Protein AF-A0A2N2R4A1-F1 (afdb_monomer_lite)

pLDDT: mean 85.19, std 9.12, range [40.94, 94.25]

Foldseek 3Di:
DALLVLQVVCVVPDCLVSVQSSLLVQQAAKWKFFFDPPDPPPDTHGDWDADPVRATEGEIERDPVQVCVVVVVDTDIDTDRPLRVLVVQLVPPSHQFYWYDYDPPGIDTDGNVCSVVSLVNHPPSD

Structure (mmCIF, N/CA/C/O backbone):
data_AF-A0A2N2R4A1-F1
#
_entry.id   AF-A0A2N2R4A1-F1
#
loop_
_atom_site.group_PDB
_atom_site.id
_atom_site.type_symbol
_atom_site.label_atom_id
_atom_site.label_alt_id
_atom_site.label_comp_id
_atom_site.label_asym_id
_atom_site.label_entity_id
_atom_site.label_seq_id
_atom_site.pdbx_PDB_ins_code
_atom_site.Cartn_x
_atom_site.Cartn_y
_atom_site.Cartn_z
_atom_site.occupancy
_atom_site.B_iso_or_equiv
_atom_site.auth_seq_id
_atom_site.auth_comp_id
_atom_site.auth_asym_id
_atom_site.auth_atom_id
_atom_site.pdbx_PDB_model_num
ATOM 1 N N . MET A 1 1 ? -10.334 -15.735 1.232 1.00 52.69 1 MET A N 1
ATOM 2 C CA . MET A 1 1 ? -11.041 -14.509 0.793 1.00 52.69 1 MET A CA 1
ATOM 3 C C . MET A 1 1 ? -10.101 -13.679 -0.068 1.00 52.69 1 MET A C 1
ATOM 5 O O . MET A 1 1 ? -8.951 -13.514 0.333 1.00 52.69 1 MET A O 1
ATOM 9 N N . GLN A 1 2 ? -10.525 -13.236 -1.254 1.00 74.06 2 GLN A N 1
ATOM 10 C CA . GLN A 1 2 ? -9.700 -12.372 -2.109 1.00 74.06 2 GLN A CA 1
ATOM 11 C C . GLN A 1 2 ? -9.817 -10.923 -1.615 1.00 74.06 2 GLN A C 1
ATOM 13 O O . GLN A 1 2 ? -10.922 -10.474 -1.321 1.00 74.06 2 GLN A O 1
ATOM 18 N N . ILE A 1 3 ? -8.697 -10.206 -1.492 1.00 82.00 3 ILE A N 1
ATOM 19 C CA . ILE A 1 3 ? -8.668 -8.818 -0.992 1.00 82.00 3 ILE A CA 1
ATOM 20 C C . ILE A 1 3 ? -9.566 -7.885 -1.820 1.00 82.00 3 ILE A C 1
ATOM 22 O O . ILE A 1 3 ? -10.243 -7.025 -1.267 1.00 82.00 3 ILE A O 1
ATOM 26 N N . GLU A 1 4 ? -9.672 -8.147 -3.122 1.00 81.06 4 GLU A N 1
ATOM 27 C CA . GLU A 1 4 ? -10.581 -7.465 -4.047 1.00 81.06 4 GLU A CA 1
ATOM 28 C C . GLU A 1 4 ? -12.041 -7.514 -3.588 1.00 81.06 4 GLU A C 1
ATOM 30 O O . GLU A 1 4 ? -12.743 -6.508 -3.642 1.00 81.06 4 GLU A O 1
ATOM 35 N N . GLN A 1 5 ? -12.507 -8.662 -3.084 1.00 82.50 5 GLN A N 1
ATOM 36 C CA . GLN A 1 5 ? -13.880 -8.793 -2.593 1.00 82.50 5 GLN A CA 1
ATOM 37 C C . GLN A 1 5 ? -14.107 -7.946 -1.341 1.00 82.50 5 GLN A C 1
ATOM 39 O O . GLN A 1 5 ? -15.151 -7.313 -1.231 1.00 82.50 5 GLN A O 1
ATOM 44 N N . VAL A 1 6 ? -13.127 -7.894 -0.434 1.00 84.62 6 VAL A N 1
ATOM 45 C CA . VAL A 1 6 ? -13.203 -7.075 0.787 1.00 84.62 6 VAL A CA 1
ATOM 46 C C . VAL A 1 6 ? -13.236 -5.588 0.426 1.00 84.62 6 VAL A C 1
ATOM 48 O O . VAL A 1 6 ? -14.067 -4.846 0.939 1.00 84.62 6 VAL A O 1
ATOM 51 N N . ILE A 1 7 ? -12.391 -5.152 -0.512 1.00 83.94 7 ILE A N 1
ATOM 52 C CA . ILE A 1 7 ? -12.377 -3.761 -0.986 1.00 83.94 7 ILE A CA 1
ATOM 53 C C . ILE A 1 7 ? -13.702 -3.406 -1.666 1.00 83.94 7 ILE A C 1
ATOM 55 O O . ILE A 1 7 ? -14.293 -2.381 -1.340 1.00 83.94 7 ILE A O 1
ATOM 59 N N . ARG A 1 8 ? -14.222 -4.267 -2.552 1.00 84.19 8 ARG A N 1
ATOM 60 C CA . ARG A 1 8 ? -15.505 -4.035 -3.239 1.00 84.19 8 ARG A CA 1
ATOM 61 C C . ARG A 1 8 ? -16.694 -3.999 -2.281 1.00 84.19 8 ARG A C 1
ATOM 63 O O . ARG A 1 8 ? -17.579 -3.166 -2.459 1.00 84.19 8 ARG A O 1
ATOM 70 N N . GLN A 1 9 ? -16.707 -4.855 -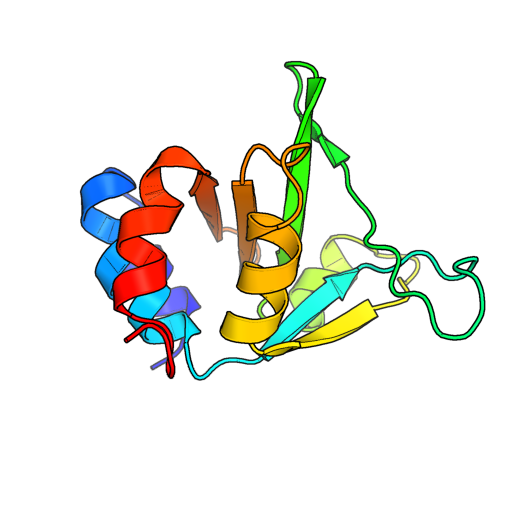1.257 1.00 85.56 9 GLN A N 1
ATOM 71 C CA . GLN A 1 9 ? -17.740 -4.847 -0.212 1.00 85.56 9 GLN A CA 1
ATOM 72 C C . GLN A 1 9 ? -17.809 -3.504 0.520 1.00 85.56 9 GLN A C 1
ATOM 74 O O . GLN A 1 9 ? -18.895 -3.074 0.896 1.00 85.56 9 GLN A O 1
ATOM 79 N N . HIS A 1 10 ? -16.669 -2.828 0.657 1.00 83.31 10 HIS A N 1
ATOM 80 C CA . HIS A 1 10 ? -16.544 -1.570 1.380 1.00 83.31 10 HIS A CA 1
ATOM 81 C C . HIS A 1 10 ? -16.330 -0.341 0.484 1.00 83.31 10 HIS A C 1
ATOM 83 O O . HIS A 1 10 ? -16.072 0.748 0.989 1.00 83.31 10 HIS A O 1
ATOM 89 N N . ALA A 1 11 ? -16.460 -0.468 -0.839 1.00 78.12 11 ALA A N 1
ATOM 90 C CA . ALA A 1 11 ? -16.116 0.603 -1.780 1.00 78.12 11 ALA A CA 1
ATOM 91 C C . ALA A 1 11 ? -16.970 1.877 -1.623 1.00 78.12 11 ALA A C 1
ATOM 93 O O . ALA A 1 11 ? -16.551 2.957 -2.029 1.00 78.12 11 ALA A O 1
ATOM 94 N N . LYS A 1 12 ? -18.174 1.754 -1.049 1.00 82.12 12 LYS A N 1
ATOM 95 C CA . LYS A 1 12 ? -19.088 2.878 -0.783 1.00 82.12 12 LYS A CA 1
ATOM 96 C C . LYS A 1 12 ? -18.973 3.428 0.641 1.00 82.12 12 LYS A C 1
ATOM 98 O O . LYS A 1 12 ? -19.581 4.455 0.941 1.00 82.12 12 LYS A O 1
ATOM 103 N N . ASP A 1 13 ? -18.229 2.751 1.511 1.00 85.62 13 ASP A N 1
ATOM 104 C CA . ASP A 1 13 ? -18.062 3.173 2.893 1.00 85.62 13 ASP A CA 1
ATOM 105 C C . ASP A 1 13 ? -16.982 4.262 2.994 1.00 85.62 13 ASP A C 1
ATOM 107 O O . ASP A 1 13 ? -15.987 4.233 2.266 1.00 85.62 13 ASP A O 1
ATOM 111 N N . PRO A 1 14 ? -17.111 5.217 3.930 1.00 86.88 14 PRO A N 1
ATOM 112 C CA . PRO A 1 14 ? -16.007 6.103 4.271 1.00 86.88 14 PRO A CA 1
ATOM 113 C C . PRO A 1 14 ? -14.778 5.299 4.715 1.00 86.88 14 PRO A C 1
ATOM 115 O O . PRO A 1 14 ? -14.912 4.377 5.523 1.00 86.88 14 PR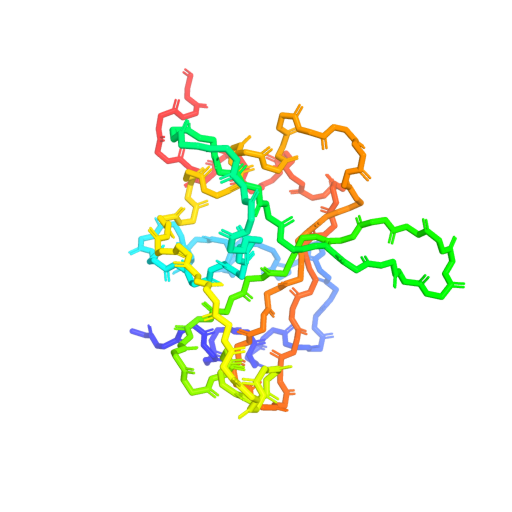O A O 1
ATOM 118 N N . VAL A 1 15 ? -13.577 5.722 4.297 1.00 86.44 15 VAL A N 1
ATOM 119 C CA . VAL A 1 15 ? -12.306 5.035 4.618 1.00 86.44 15 VAL A CA 1
ATOM 120 C C . VAL A 1 15 ? -12.149 4.768 6.118 1.00 86.44 15 VAL A C 1
ATOM 122 O O . VAL A 1 15 ? -11.702 3.698 6.519 1.00 86.44 15 VAL A O 1
ATOM 125 N N . ALA A 1 16 ? -12.581 5.699 6.972 1.00 87.00 16 ALA A N 1
ATOM 126 C CA . ALA A 1 16 ? -12.544 5.537 8.427 1.00 87.00 16 ALA A CA 1
ATOM 127 C C . ALA A 1 16 ? -13.324 4.307 8.945 1.00 87.00 16 ALA A C 1
ATOM 129 O O . ALA A 1 16 ? -12.983 3.770 9.998 1.00 87.00 16 ALA A O 1
ATOM 130 N N . LYS A 1 17 ? -14.354 3.849 8.221 1.00 87.00 17 LYS A N 1
ATOM 131 C CA . LYS A 1 17 ? -15.159 2.665 8.563 1.00 87.00 17 LYS A CA 1
ATOM 132 C C . LYS A 1 17 ? -14.627 1.392 7.903 1.00 87.00 17 LYS A C 1
ATOM 134 O O . LYS A 1 17 ? -14.635 0.337 8.530 1.00 87.00 17 LYS A O 1
ATOM 139 N N . SER A 1 18 ? -14.123 1.494 6.676 1.00 90.31 18 SER A N 1
ATOM 140 C CA . SER A 1 18 ? -13.629 0.353 5.896 1.00 90.31 18 SER A CA 1
ATOM 141 C C . SER A 1 18 ? -12.170 -0.013 6.170 1.00 90.31 18 SER A C 1
ATOM 143 O O . SER A 1 18 ? -11.741 -1.117 5.837 1.00 90.31 18 SER A O 1
ATOM 145 N N . ILE A 1 19 ? -11.382 0.876 6.785 1.00 91.25 19 ILE A N 1
ATOM 146 C CA . ILE A 1 19 ? -9.937 0.660 6.920 1.00 91.25 19 ILE A CA 1
ATOM 147 C C . ILE A 1 19 ? -9.591 -0.569 7.750 1.00 91.25 19 ILE A C 1
ATOM 149 O O . ILE A 1 19 ? -8.692 -1.307 7.371 1.00 91.25 19 ILE A O 1
ATOM 153 N N . LYS A 1 20 ? -10.311 -0.827 8.845 1.00 90.50 20 LYS A N 1
ATOM 154 C CA . LYS A 1 20 ? -10.043 -1.986 9.704 1.00 90.50 20 LYS A CA 1
ATOM 155 C C . LYS A 1 20 ? -10.235 -3.318 8.968 1.00 90.50 20 LYS A C 1
ATOM 157 O O . LYS A 1 20 ? -9.267 -4.072 8.915 1.00 90.50 20 LYS A O 1
ATOM 162 N N . PRO A 1 21 ? -11.403 -3.619 8.364 1.00 89.56 21 PRO A N 1
ATOM 163 C CA . PRO A 1 21 ? -11.582 -4.887 7.656 1.00 89.56 21 PRO A CA 1
ATOM 164 C C . PRO A 1 21 ? -10.621 -5.040 6.468 1.00 89.56 21 PRO A C 1
ATOM 166 O O . PRO A 1 21 ? -10.072 -6.124 6.267 1.00 89.56 21 PRO A O 1
ATOM 169 N N . VAL A 1 22 ? -10.343 -3.960 5.726 1.00 89.44 22 VAL A N 1
ATOM 170 C CA . VAL A 1 22 ? -9.386 -3.994 4.608 1.00 89.44 22 VAL A CA 1
ATOM 171 C C . VAL A 1 22 ? -7.958 -4.245 5.104 1.00 89.44 22 VAL A C 1
ATOM 173 O O . VAL A 1 22 ? -7.288 -5.146 4.604 1.00 89.44 22 VAL A O 1
ATOM 176 N N . ALA A 1 23 ? -7.493 -3.512 6.118 1.00 90.19 23 ALA A N 1
ATOM 177 C CA . ALA A 1 23 ? -6.159 -3.683 6.688 1.00 90.19 23 ALA A CA 1
ATOM 178 C C . ALA A 1 23 ? -5.972 -5.072 7.313 1.00 90.19 23 ALA A C 1
ATOM 180 O O . ALA A 1 23 ? -4.954 -5.711 7.064 1.00 90.19 23 ALA A O 1
ATOM 181 N N . SER A 1 24 ? -6.964 -5.591 8.044 1.00 89.88 24 SER A N 1
ATOM 182 C CA . SER A 1 24 ? -6.929 -6.961 8.573 1.00 89.88 24 SER A CA 1
ATOM 183 C C . SER A 1 24 ? -6.767 -8.007 7.467 1.00 89.88 24 SER A C 1
ATOM 185 O O . SER A 1 24 ? -6.008 -8.958 7.633 1.00 89.88 24 SER A O 1
ATOM 187 N N . ALA A 1 25 ? -7.429 -7.822 6.320 1.00 88.81 25 ALA A N 1
ATOM 188 C CA . ALA A 1 25 ? -7.277 -8.710 5.169 1.00 88.81 25 ALA A CA 1
ATOM 189 C C . ALA A 1 25 ? -5.911 -8.571 4.465 1.00 88.81 25 ALA A C 1
ATOM 191 O O . ALA A 1 25 ? -5.476 -9.510 3.793 1.00 88.81 25 ALA A O 1
ATOM 192 N N . LEU A 1 26 ? -5.238 -7.424 4.613 1.00 89.00 26 LEU A N 1
ATOM 193 C CA . LEU A 1 26 ? -3.924 -7.142 4.029 1.00 89.00 26 LEU A CA 1
ATOM 194 C C . LEU A 1 26 ? -2.752 -7.638 4.873 1.00 89.00 26 LEU A C 1
ATOM 196 O O . LEU A 1 26 ? -1.715 -7.958 4.308 1.00 89.00 26 LEU A O 1
ATOM 200 N N . VAL A 1 27 ? -2.893 -7.722 6.198 1.00 89.19 27 VAL A N 1
ATOM 201 C CA . VAL A 1 27 ? -1.794 -8.054 7.129 1.00 89.19 27 VAL A CA 1
ATOM 202 C C . VAL A 1 27 ? -1.039 -9.335 6.751 1.00 89.19 27 VAL A C 1
ATOM 204 O O . VAL A 1 27 ? 0.174 -9.409 6.934 1.00 89.19 27 VAL A O 1
ATOM 207 N N . SER A 1 28 ? -1.729 -10.326 6.186 1.00 85.94 28 SER A N 1
ATOM 208 C CA . SER A 1 28 ? -1.153 -11.608 5.761 1.00 85.94 28 SER A CA 1
ATOM 209 C C . SER A 1 28 ? -0.780 -11.674 4.274 1.00 85.94 28 SER A C 1
ATOM 211 O O . SER A 1 28 ? -0.502 -12.756 3.756 1.00 85.94 28 SER A O 1
ATOM 213 N N . ARG A 1 29 ? -0.802 -10.546 3.555 1.00 88.06 29 ARG A N 1
ATOM 214 C CA . ARG A 1 29 ? -0.609 -10.489 2.101 1.00 88.06 29 ARG A CA 1
ATOM 215 C C . ARG A 1 29 ? 0.726 -9.864 1.720 1.00 88.06 29 ARG A C 1
ATOM 217 O O . ARG A 1 29 ? 1.165 -8.880 2.316 1.00 88.06 29 ARG A O 1
ATOM 224 N N . SER A 1 30 ? 1.312 -10.413 0.663 1.00 90.94 30 SER A N 1
ATOM 225 C CA . SER A 1 30 ? 2.336 -9.741 -0.128 1.00 90.94 30 SER A CA 1
ATOM 226 C C . SER A 1 30 ? 1.698 -8.742 -1.086 1.00 90.94 30 SER A C 1
ATOM 228 O O . SER A 1 30 ? 0.631 -8.993 -1.651 1.00 90.94 30 SER A O 1
ATOM 230 N N . LEU A 1 31 ? 2.376 -7.620 -1.276 1.00 91.75 31 LEU A N 1
ATOM 231 C CA . LEU A 1 31 ? 2.067 -6.585 -2.243 1.00 91.75 31 LEU A CA 1
ATOM 232 C C . LEU A 1 31 ? 3.257 -6.410 -3.176 1.00 91.75 31 LEU A C 1
ATOM 234 O O . LEU A 1 31 ? 4.412 -6.483 -2.757 1.00 91.75 31 LEU A O 1
ATOM 238 N N . LEU A 1 32 ? 2.964 -6.133 -4.437 1.00 91.94 32 LEU A N 1
ATOM 239 C CA . LEU A 1 32 ? 3.963 -5.733 -5.411 1.00 91.94 32 LEU A CA 1
ATOM 240 C C . LEU A 1 32 ? 4.085 -4.219 -5.372 1.00 91.94 32 LEU A C 1
ATOM 242 O O . LEU A 1 32 ? 3.087 -3.504 -5.453 1.00 91.94 32 LEU A O 1
ATOM 246 N N . VAL A 1 33 ? 5.305 -3.724 -5.250 1.00 91.19 33 VAL A N 1
ATOM 247 C CA . VAL A 1 33 ? 5.584 -2.293 -5.170 1.00 91.19 33 VAL A CA 1
ATOM 248 C C . VAL A 1 33 ? 6.588 -1.958 -6.253 1.00 91.19 33 VAL A C 1
ATOM 250 O O . VAL A 1 33 ? 7.665 -2.547 -6.299 1.00 91.19 33 VAL A O 1
ATOM 253 N N . ALA A 1 34 ? 6.235 -1.030 -7.139 1.00 89.19 34 ALA A N 1
ATOM 254 C CA . ALA A 1 34 ? 7.122 -0.626 -8.220 1.00 89.19 34 ALA A CA 1
ATOM 255 C C . ALA A 1 34 ? 8.378 0.059 -7.661 1.00 89.19 34 ALA A C 1
ATOM 257 O O . ALA A 1 34 ? 8.299 0.933 -6.793 1.00 89.19 34 ALA A O 1
ATOM 258 N N . THR A 1 35 ? 9.540 -0.320 -8.179 1.00 88.69 35 THR A N 1
ATOM 259 C CA . THR A 1 35 ? 10.851 0.171 -7.753 1.00 88.69 35 THR A CA 1
ATOM 260 C C . THR A 1 35 ? 11.592 0.835 -8.904 1.00 88.69 35 THR A C 1
ATOM 262 O O . THR A 1 35 ? 11.318 0.597 -10.081 1.00 88.69 35 THR A O 1
ATOM 265 N N . ASP A 1 36 ? 12.502 1.740 -8.560 1.00 84.62 36 ASP A N 1
ATOM 266 C CA . ASP A 1 36 ? 13.414 2.351 -9.519 1.00 84.62 36 ASP A CA 1
ATOM 267 C C . ASP A 1 36 ? 14.523 1.339 -9.869 1.00 84.62 36 ASP A C 1
ATOM 269 O O . ASP A 1 36 ? 15.271 0.942 -8.970 1.00 84.62 36 ASP A O 1
ATOM 273 N N . PRO A 1 37 ? 14.657 0.910 -11.141 1.00 78.25 37 PRO A N 1
ATOM 274 C CA . PRO A 1 37 ? 15.720 -0.007 -11.557 1.00 78.25 37 PRO A CA 1
ATOM 275 C C . PRO A 1 37 ? 17.127 0.573 -11.361 1.00 78.25 37 PRO A C 1
ATOM 277 O O . PRO A 1 37 ? 18.083 -0.188 -11.268 1.00 78.25 37 PRO A O 1
ATOM 280 N N . ASN A 1 38 ? 17.258 1.900 -11.276 1.00 82.81 38 ASN A N 1
ATOM 281 C CA . ASN A 1 38 ? 18.536 2.587 -11.093 1.00 82.81 38 ASN A CA 1
ATOM 282 C C . ASN A 1 38 ? 18.853 2.858 -9.614 1.00 82.81 38 ASN A C 1
ATOM 284 O O . ASN A 1 38 ? 19.744 3.653 -9.299 1.00 82.81 38 ASN A O 1
ATOM 288 N N . ALA A 1 39 ? 18.103 2.252 -8.687 1.00 79.31 39 ALA A N 1
ATOM 289 C CA . ALA A 1 39 ? 18.399 2.363 -7.269 1.00 79.31 39 ALA A CA 1
ATOM 290 C C . ALA A 1 39 ? 19.808 1.808 -6.967 1.00 79.31 39 ALA A C 1
ATOM 292 O O . ALA A 1 39 ? 20.193 0.777 -7.524 1.00 79.31 39 ALA A O 1
ATOM 293 N N . PRO A 1 40 ? 20.587 2.452 -6.076 1.00 77.69 40 PRO A N 1
ATOM 294 C CA . PRO A 1 40 ? 21.879 1.922 -5.661 1.00 77.69 40 PRO A CA 1
ATOM 295 C C . PRO A 1 40 ? 21.746 0.492 -5.114 1.00 77.69 40 PRO A C 1
ATOM 297 O O . PRO A 1 40 ? 20.762 0.207 -4.422 1.00 77.69 40 PRO A O 1
ATOM 300 N N . PRO A 1 41 ? 22.735 -0.391 -5.344 1.00 71.62 41 PRO A N 1
ATOM 301 C CA . PRO A 1 41 ? 22.729 -1.736 -4.780 1.00 71.62 41 PRO A CA 1
ATOM 302 C C . PRO A 1 41 ? 22.480 -1.713 -3.266 1.00 71.62 41 PRO A C 1
ATOM 304 O O . PRO A 1 41 ? 23.076 -0.919 -2.537 1.00 71.62 41 PRO A O 1
ATOM 307 N N . GLY A 1 42 ? 21.562 -2.559 -2.796 1.00 70.12 42 GLY A N 1
ATOM 308 C CA . GLY A 1 42 ? 21.169 -2.621 -1.384 1.00 70.12 42 GLY A CA 1
ATOM 309 C C . GLY A 1 42 ? 20.208 -1.519 -0.920 1.00 70.12 42 GLY A C 1
ATOM 310 O O . GLY A 1 42 ? 19.828 -1.516 0.249 1.00 70.12 42 GLY A O 1
ATOM 311 N N . LYS A 1 43 ? 19.774 -0.601 -1.798 1.00 76.50 43 LYS A N 1
ATOM 312 C CA . LYS A 1 43 ? 18.740 0.395 -1.484 1.00 76.50 43 LYS A CA 1
ATOM 313 C C . LYS A 1 43 ? 17.458 0.117 -2.256 1.00 76.50 43 LYS A C 1
ATOM 315 O O . LYS A 1 43 ? 17.443 0.085 -3.481 1.00 76.50 43 LYS A O 1
ATOM 320 N N . LEU A 1 44 ? 16.353 -0.002 -1.526 1.00 78.94 44 LEU A N 1
ATOM 321 C CA . LEU A 1 44 ? 15.023 -0.019 -2.118 1.00 78.94 44 LEU A CA 1
ATOM 322 C C . LEU A 1 44 ? 14.581 1.423 -2.386 1.00 78.94 44 LEU A C 1
ATOM 324 O O . LEU A 1 44 ? 14.367 2.193 -1.450 1.00 78.94 44 LEU A O 1
ATOM 328 N N . ARG A 1 45 ? 14.424 1.793 -3.658 1.00 84.19 45 ARG A N 1
ATOM 329 C CA . ARG A 1 45 ? 13.815 3.070 -4.043 1.00 84.19 45 ARG A CA 1
ATOM 330 C C . ARG A 1 45 ? 12.468 2.803 -4.688 1.00 84.19 45 ARG A C 1
ATOM 332 O O . ARG A 1 45 ? 12.398 2.215 -5.763 1.00 84.19 45 ARG A O 1
ATOM 339 N N . LEU A 1 46 ? 11.405 3.223 -4.014 1.00 85.69 46 LEU A N 1
ATOM 340 C CA . LEU A 1 46 ? 10.044 3.087 -4.519 1.00 85.69 46 LEU A CA 1
ATOM 341 C C . LEU A 1 46 ? 9.802 4.094 -5.643 1.00 85.69 46 LEU A C 1
ATOM 343 O O . LEU A 1 46 ? 10.217 5.250 -5.535 1.00 85.69 46 LEU A O 1
ATOM 347 N N . ARG A 1 47 ? 9.097 3.676 -6.696 1.00 81.38 47 ARG A N 1
ATOM 348 C CA . ARG A 1 47 ? 8.511 4.629 -7.640 1.00 81.38 47 ARG A CA 1
ATOM 349 C C . ARG A 1 47 ? 7.318 5.281 -6.959 1.00 81.38 47 ARG A C 1
ATOM 351 O O . ARG A 1 47 ? 6.438 4.603 -6.434 1.00 81.38 47 ARG A O 1
ATOM 358 N N . THR A 1 48 ? 7.309 6.602 -6.964 1.00 81.25 48 THR A N 1
ATOM 359 C CA . THR A 1 48 ? 6.247 7.410 -6.374 1.00 81.25 48 THR A CA 1
ATOM 360 C C . THR A 1 48 ? 5.636 8.285 -7.457 1.00 81.25 48 THR A C 1
ATOM 362 O O . THR A 1 48 ? 6.289 8.592 -8.457 1.00 81.25 48 THR A O 1
ATOM 365 N N . ALA A 1 49 ? 4.378 8.670 -7.275 1.00 77.94 49 ALA A N 1
ATOM 366 C CA . ALA A 1 49 ? 3.730 9.658 -8.125 1.00 77.94 49 ALA A CA 1
ATOM 367 C C . ALA A 1 49 ? 3.127 10.762 -7.257 1.00 77.94 49 ALA A C 1
ATOM 369 O O . ALA A 1 49 ? 2.724 10.521 -6.112 1.00 77.94 49 ALA A O 1
ATOM 370 N N . LEU A 1 50 ? 3.103 11.966 -7.821 1.00 83.88 50 LEU A N 1
ATOM 371 C CA . LEU A 1 50 ? 2.408 13.110 -7.253 1.00 83.88 50 LEU A CA 1
ATOM 372 C C . LEU A 1 50 ? 0.941 13.050 -7.675 1.00 83.88 50 LEU A C 1
ATOM 374 O O . LEU A 1 50 ? 0.643 12.707 -8.819 1.00 83.88 50 LEU A O 1
ATOM 378 N N . ASP A 1 51 ? 0.035 13.378 -6.762 1.00 81.88 51 ASP A N 1
ATOM 379 C CA . ASP A 1 51 ? -1.344 13.683 -7.134 1.00 81.88 51 ASP A CA 1
ATOM 380 C C . ASP A 1 51 ? -1.460 15.107 -7.716 1.00 81.88 51 ASP A C 1
ATOM 382 O O . ASP A 1 51 ? -0.501 15.883 -7.732 1.00 81.88 51 ASP A O 1
ATOM 386 N N . ASN A 1 52 ? -2.657 15.472 -8.183 1.00 82.06 52 ASN A N 1
ATOM 387 C CA . ASN A 1 52 ? -2.934 16.794 -8.764 1.00 82.06 52 ASN A CA 1
ATOM 388 C C . ASN A 1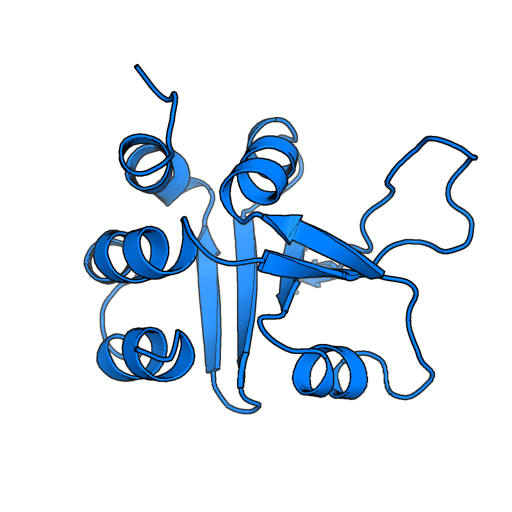 52 ? -2.749 17.961 -7.774 1.00 82.06 52 ASN A C 1
ATOM 390 O O . ASN A 1 52 ? -2.789 19.119 -8.180 1.00 82.06 52 ASN A O 1
ATOM 394 N N . GLN A 1 53 ? -2.583 17.671 -6.483 1.00 84.94 53 GLN A N 1
ATOM 395 C CA . GLN A 1 53 ? -2.339 18.644 -5.420 1.00 84.94 53 GLN A CA 1
ATOM 396 C C . GLN A 1 53 ? -0.860 18.672 -4.999 1.00 84.94 53 GLN A C 1
ATOM 398 O O . GLN A 1 53 ? -0.500 19.401 -4.078 1.00 84.94 53 GLN A O 1
ATOM 403 N N . GLY A 1 54 ? 0.005 17.899 -5.665 1.00 85.94 54 GLY A N 1
ATOM 404 C CA . GLY A 1 54 ? 1.429 17.811 -5.356 1.00 85.94 54 GLY A CA 1
ATOM 405 C C . GLY A 1 54 ? 1.757 16.916 -4.158 1.00 85.94 54 GLY A C 1
ATOM 406 O O . GLY A 1 54 ? 2.881 16.966 -3.662 1.00 85.94 54 GLY A O 1
ATOM 407 N N . ASN A 1 55 ? 0.824 16.086 -3.682 1.00 88.00 55 ASN A N 1
ATOM 408 C CA . ASN A 1 55 ? 1.109 15.142 -2.605 1.00 88.00 55 ASN A CA 1
ATOM 409 C C . ASN A 1 55 ? 1.723 13.852 -3.148 1.00 88.00 55 ASN A C 1
ATOM 411 O O . ASN A 1 55 ? 1.264 13.298 -4.147 1.00 88.00 55 ASN A O 1
ATOM 415 N N . VAL A 1 56 ? 2.718 13.320 -2.438 1.00 90.75 56 VAL A N 1
ATOM 416 C CA . VAL A 1 56 ? 3.361 12.051 -2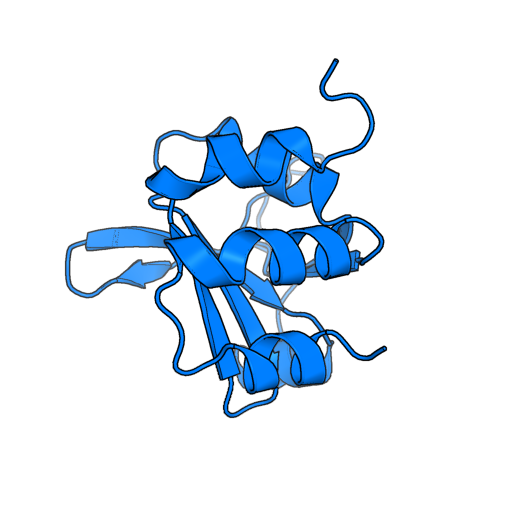.793 1.00 90.75 56 VAL A CA 1
ATOM 417 C C . VAL A 1 56 ? 2.560 10.882 -2.223 1.00 90.75 56 VAL A C 1
ATOM 419 O O . VAL A 1 56 ? 2.336 10.804 -1.012 1.00 90.75 56 VAL A O 1
ATOM 422 N N . TRP A 1 57 ? 2.198 9.930 -3.081 1.00 90.38 57 TRP A N 1
ATOM 423 C CA . TRP A 1 57 ? 1.542 8.685 -2.677 1.00 90.38 57 TRP A CA 1
ATOM 424 C C . TRP A 1 57 ? 2.399 7.460 -3.000 1.00 90.38 57 TRP A C 1
ATOM 426 O O . TRP A 1 57 ? 3.098 7.414 -4.017 1.00 90.38 57 TRP A O 1
ATOM 436 N N . ALA A 1 58 ? 2.340 6.461 -2.118 1.00 91.00 58 ALA A N 1
ATOM 437 C CA . ALA A 1 58 ? 2.975 5.167 -2.332 1.00 91.00 58 ALA A CA 1
ATOM 438 C C . ALA A 1 58 ? 1.981 4.203 -2.986 1.00 91.00 58 ALA A C 1
A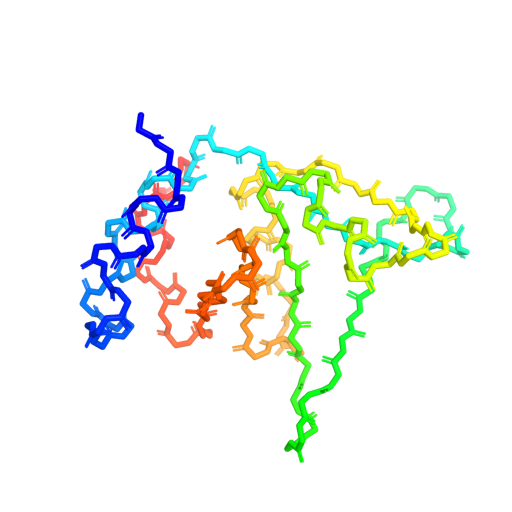TOM 440 O O . ALA A 1 58 ? 0.912 3.963 -2.435 1.00 91.00 58 ALA A O 1
ATOM 441 N N . TYR A 1 59 ? 2.330 3.640 -4.140 1.00 89.94 59 TYR A N 1
ATOM 442 C CA . TYR A 1 59 ? 1.449 2.735 -4.878 1.00 89.94 59 TYR A CA 1
ATOM 443 C C . TYR A 1 59 ? 1.855 1.286 -4.641 1.00 89.94 59 TYR A C 1
ATOM 445 O O . TYR A 1 59 ? 3.026 0.935 -4.781 1.00 89.94 59 TYR A O 1
ATOM 453 N N . ALA A 1 60 ? 0.880 0.447 -4.312 1.00 91.44 60 ALA A N 1
ATOM 454 C CA . ALA A 1 60 ? 1.064 -0.984 -4.138 1.00 91.44 60 ALA A CA 1
ATOM 455 C C . ALA A 1 60 ? -0.016 -1.756 -4.892 1.00 91.44 60 ALA A C 1
ATOM 457 O O . ALA A 1 60 ? -1.154 -1.305 -4.997 1.00 91.44 60 ALA A O 1
ATOM 458 N N . TYR A 1 61 ? 0.341 -2.930 -5.397 1.00 90.56 61 TYR A N 1
ATOM 459 C CA . TYR A 1 61 ? -0.500 -3.745 -6.265 1.00 90.56 61 TYR A CA 1
ATOM 460 C C . TYR A 1 61 ? -0.688 -5.122 -5.640 1.00 90.56 61 TYR A C 1
ATOM 462 O O . TYR A 1 61 ? 0.264 -5.728 -5.150 1.00 90.56 61 TYR A O 1
ATOM 470 N N . THR A 1 62 ? -1.914 -5.635 -5.657 1.00 88.44 62 THR A N 1
ATOM 471 C CA . THR A 1 62 ? -2.227 -6.951 -5.074 1.00 88.44 62 THR A CA 1
ATOM 472 C C . THR A 1 62 ? -1.930 -8.117 -6.021 1.00 88.44 62 THR A C 1
ATOM 474 O O . THR A 1 62 ? -1.959 -9.270 -5.593 1.00 88.44 62 THR A O 1
ATOM 477 N N . SER A 1 63 ? -1.636 -7.843 -7.298 1.00 86.38 63 SER A N 1
ATOM 478 C CA . SER A 1 63 ? -1.298 -8.856 -8.301 1.00 86.38 63 SER A CA 1
ATOM 479 C C . SER A 1 63 ? -0.368 -8.320 -9.395 1.00 86.38 63 SER A C 1
ATOM 481 O O . SER A 1 63 ? -0.335 -7.120 -9.682 1.00 86.38 63 SER A O 1
ATOM 483 N N . ALA A 1 64 ? 0.368 -9.228 -10.045 1.00 86.06 64 ALA A N 1
ATOM 484 C CA . ALA A 1 64 ? 1.249 -8.893 -11.166 1.00 86.06 64 ALA A CA 1
ATOM 485 C C . ALA A 1 64 ? 0.472 -8.347 -12.373 1.00 86.06 64 ALA A C 1
ATOM 487 O O . ALA A 1 64 ? 0.954 -7.450 -13.054 1.00 86.06 64 ALA A O 1
ATOM 488 N N . ALA A 1 65 ? -0.755 -8.828 -12.598 1.00 85.31 65 ALA A N 1
ATOM 489 C CA . ALA A 1 65 ? -1.611 -8.339 -13.674 1.00 85.31 65 ALA A CA 1
ATOM 490 C C . ALA A 1 65 ? -1.946 -6.846 -13.512 1.00 85.31 65 ALA A C 1
ATOM 492 O O . ALA A 1 65 ? -1.929 -6.101 -14.491 1.00 85.31 65 ALA A O 1
ATOM 493 N N . GLU A 1 66 ? -2.212 -6.394 -12.284 1.00 84.75 66 GLU A N 1
ATOM 494 C CA . GLU A 1 66 ? -2.490 -4.981 -12.001 1.00 84.75 66 GLU A CA 1
ATOM 495 C C . GLU A 1 66 ? -1.229 -4.116 -12.086 1.00 84.75 66 GLU A C 1
ATOM 497 O O . GLU A 1 66 ? -1.273 -3.003 -12.613 1.00 84.75 66 GLU A O 1
ATOM 502 N N . LEU A 1 67 ? -0.080 -4.651 -11.664 1.00 86.69 67 LEU A N 1
ATOM 503 C CA . LEU A 1 67 ? 1.205 -3.989 -11.876 1.00 86.69 67 LEU A CA 1
ATOM 504 C C . LEU A 1 67 ? 1.494 -3.803 -13.378 1.00 86.69 67 LEU A C 1
ATOM 506 O O . LEU A 1 67 ? 1.830 -2.700 -13.803 1.00 86.69 67 LEU A O 1
ATOM 510 N N . SER A 1 68 ? 1.326 -4.847 -14.195 1.00 86.44 68 SER A N 1
ATOM 511 C CA . SER A 1 68 ? 1.561 -4.787 -15.645 1.00 86.44 68 SER A CA 1
ATOM 512 C C . SER A 1 68 ? 0.624 -3.816 -16.362 1.00 86.44 68 SER A C 1
ATOM 514 O O . SER A 1 68 ? 1.032 -3.199 -17.339 1.00 86.44 68 SER A O 1
ATOM 516 N N . LYS A 1 69 ? -0.610 -3.624 -15.878 1.00 84.69 69 LYS A N 1
ATOM 517 C CA . LYS A 1 69 ? -1.520 -2.599 -16.420 1.00 84.69 69 LYS A CA 1
ATOM 518 C C . LYS A 1 69 ? -1.017 -1.184 -16.153 1.00 84.69 69 LYS A C 1
ATOM 520 O O . LYS A 1 69 ? -1.095 -0.339 -17.039 1.00 84.69 69 LYS A O 1
ATOM 525 N N . ALA A 1 70 ? -0.490 -0.928 -14.955 1.00 82.75 70 ALA A N 1
ATOM 526 C CA . ALA A 1 70 ? 0.094 0.369 -14.615 1.00 82.75 70 ALA A CA 1
ATOM 527 C C . ALA A 1 70 ? 1.445 0.615 -15.311 1.00 82.75 70 ALA A C 1
ATOM 529 O O . ALA A 1 70 ? 1.800 1.760 -15.584 1.00 82.75 70 ALA A O 1
ATOM 530 N N . PHE A 1 71 ? 2.182 -0.453 -15.621 1.00 85.62 71 PHE A N 1
ATOM 531 C CA . PHE A 1 71 ? 3.484 -0.405 -16.281 1.00 85.62 71 PHE A CA 1
ATOM 532 C C . PHE A 1 71 ? 3.513 -1.341 -17.502 1.00 85.62 71 PHE A C 1
ATOM 534 O O . PHE A 1 71 ? 4.141 -2.402 -17.448 1.00 85.62 71 PHE A O 1
ATOM 541 N N . PRO A 1 72 ? 2.865 -0.963 -18.623 1.00 82.12 72 PRO A N 1
ATOM 542 C CA . PRO A 1 72 ? 2.736 -1.824 -19.804 1.00 82.12 72 PRO A CA 1
ATOM 543 C C . PRO A 1 72 ? 4.079 -2.140 -20.474 1.00 82.12 72 PRO A C 1
ATOM 545 O O . PRO A 1 72 ? 4.228 -3.178 -21.110 1.00 82.12 72 PRO A O 1
ATOM 548 N N . THR A 1 73 ? 5.081 -1.279 -20.297 1.00 83.50 73 THR A N 1
ATOM 549 C CA . THR A 1 73 ? 6.459 -1.495 -20.768 1.00 83.50 73 THR A CA 1
ATOM 550 C C . THR A 1 73 ? 7.310 -2.312 -19.789 1.00 83.50 73 THR A C 1
ATOM 552 O O . THR A 1 73 ? 8.519 -2.426 -19.975 1.00 83.50 73 THR A O 1
ATOM 555 N N . GLY A 1 74 ? 6.704 -2.838 -18.723 1.00 79.25 74 GLY A N 1
ATOM 556 C CA . GLY A 1 74 ? 7.391 -3.464 -17.602 1.00 79.25 74 GLY A CA 1
ATOM 557 C C . GLY A 1 74 ? 7.848 -2.456 -16.544 1.00 79.25 74 GLY A C 1
ATOM 558 O O . GLY A 1 74 ? 8.092 -1.276 -16.812 1.00 79.25 74 GLY A O 1
ATOM 559 N N . ALA A 1 75 ? 7.964 -2.942 -15.311 1.00 82.44 75 ALA A N 1
ATOM 560 C CA . ALA A 1 75 ? 8.569 -2.224 -14.200 1.00 82.44 75 ALA A CA 1
ATOM 561 C C . ALA A 1 75 ? 9.349 -3.200 -13.327 1.00 82.44 75 ALA A C 1
ATOM 563 O O . ALA A 1 75 ? 8.904 -4.325 -13.099 1.00 82.44 75 ALA A O 1
ATOM 564 N N . SER A 1 76 ? 10.476 -2.739 -12.791 1.00 87.56 76 SER A N 1
ATOM 565 C CA . SER A 1 76 ? 11.065 -3.382 -11.623 1.00 87.56 76 SER A CA 1
ATOM 566 C C . SER A 1 76 ? 10.095 -3.251 -10.457 1.00 87.56 76 SER A C 1
ATOM 568 O O . SER A 1 76 ? 9.465 -2.205 -10.272 1.00 87.56 76 SER A O 1
ATOM 570 N N . TYR A 1 77 ? 9.950 -4.319 -9.686 1.00 89.81 77 TYR A N 1
ATOM 571 C CA . TYR A 1 77 ? 9.123 -4.324 -8.493 1.00 89.81 77 TYR A CA 1
ATOM 572 C C . TYR A 1 77 ? 9.786 -5.138 -7.392 1.00 89.81 77 TYR A C 1
ATOM 574 O O . TYR A 1 77 ? 10.604 -6.019 -7.650 1.00 89.81 77 TYR A O 1
ATOM 582 N N . ALA A 1 78 ? 9.417 -4.829 -6.157 1.00 90.50 78 ALA A N 1
ATOM 583 C CA . ALA A 1 78 ? 9.692 -5.662 -5.001 1.00 90.50 78 ALA A CA 1
ATOM 584 C C . ALA A 1 78 ? 8.381 -6.278 -4.514 1.00 90.50 78 ALA A C 1
ATOM 586 O O . ALA A 1 78 ? 7.343 -5.614 -4.503 1.00 90.50 78 ALA A O 1
ATOM 587 N N . GLU A 1 79 ? 8.440 -7.538 -4.100 1.00 92.94 79 GLU A N 1
ATOM 588 C CA . GLU A 1 79 ? 7.361 -8.173 -3.356 1.00 92.94 79 GLU A CA 1
ATOM 589 C C . GLU A 1 79 ? 7.623 -7.976 -1.860 1.00 92.94 79 GLU A C 1
ATOM 591 O O . GLU A 1 79 ? 8.644 -8.417 -1.335 1.00 92.94 79 GLU A O 1
ATOM 596 N N . LEU A 1 80 ? 6.723 -7.267 -1.182 1.00 92.31 80 LEU A N 1
ATOM 597 C CA . LEU A 1 80 ? 6.833 -6.945 0.238 1.00 92.31 80 LEU A CA 1
ATOM 598 C C . LEU A 1 80 ? 5.561 -7.364 0.958 1.00 92.31 80 LEU A C 1
ATOM 600 O O . LEU A 1 80 ? 4.461 -7.128 0.463 1.00 92.31 80 LEU A O 1
ATOM 604 N N . THR A 1 81 ? 5.682 -7.920 2.161 1.00 92.88 81 THR A N 1
ATOM 605 C CA . THR A 1 81 ? 4.503 -8.113 3.011 1.00 92.88 81 THR A CA 1
ATOM 606 C C . THR A 1 81 ? 3.908 -6.754 3.379 1.00 92.88 81 THR A C 1
ATOM 608 O O . THR A 1 81 ? 4.637 -5.771 3.550 1.00 92.88 81 THR A O 1
ATOM 611 N N . PHE A 1 82 ? 2.582 -6.678 3.515 1.00 92.81 82 PHE A N 1
ATOM 612 C CA . PHE A 1 82 ? 1.917 -5.427 3.876 1.00 92.81 82 PHE A CA 1
ATOM 613 C C . PHE A 1 82 ? 2.488 -4.778 5.149 1.00 92.81 82 PHE A C 1
ATOM 615 O O . PHE A 1 82 ? 2.727 -3.574 5.097 1.00 92.81 82 PHE A O 1
ATOM 622 N N . PRO A 1 83 ? 2.792 -5.506 6.248 1.00 93.81 83 PRO A N 1
ATOM 623 C CA . PRO A 1 83 ? 3.403 -4.893 7.428 1.00 93.81 83 PRO A CA 1
ATOM 624 C C . PRO A 1 83 ? 4.760 -4.238 7.139 1.00 93.81 83 PRO A C 1
ATOM 626 O O . PRO A 1 83 ? 5.015 -3.127 7.601 1.00 93.81 83 PRO A O 1
ATOM 629 N N . VAL A 1 84 ? 5.614 -4.886 6.337 1.00 92.56 84 VAL A N 1
ATOM 630 C CA . VAL A 1 84 ? 6.930 -4.343 5.961 1.00 92.56 84 VAL A CA 1
ATOM 631 C C . VAL A 1 84 ? 6.766 -3.102 5.093 1.00 92.56 84 VAL A C 1
ATOM 633 O O . VAL A 1 84 ? 7.363 -2.064 5.375 1.00 92.56 84 VAL A O 1
ATOM 636 N N . PHE A 1 85 ? 5.929 -3.185 4.059 1.00 92.94 85 PHE A N 1
ATOM 637 C CA . PHE A 1 85 ? 5.663 -2.051 3.184 1.00 92.94 85 PHE A CA 1
ATOM 638 C C . PHE A 1 85 ? 5.060 -0.871 3.954 1.00 92.94 85 PHE A C 1
ATOM 640 O O . PHE A 1 85 ? 5.544 0.252 3.834 1.00 92.94 85 PHE A O 1
ATOM 647 N N . PHE A 1 86 ? 4.058 -1.129 4.795 1.00 93.88 86 PHE A N 1
ATOM 648 C CA . PHE A 1 86 ? 3.445 -0.114 5.641 1.00 93.88 86 PHE A CA 1
ATOM 649 C C . PHE A 1 86 ? 4.482 0.569 6.535 1.00 93.88 86 PHE A C 1
ATOM 651 O O . PHE A 1 86 ? 4.516 1.794 6.565 1.00 93.88 86 PHE A O 1
ATOM 658 N N . GLY A 1 87 ? 5.371 -0.189 7.187 1.00 92.50 87 GLY A N 1
ATOM 659 C CA . GLY A 1 87 ? 6.430 0.375 8.029 1.00 92.50 87 GLY A CA 1
ATOM 660 C C . GLY A 1 87 ? 7.379 1.313 7.271 1.00 92.50 87 GLY A C 1
ATOM 661 O O . GLY A 1 87 ? 7.728 2.378 7.779 1.00 92.50 87 GLY A O 1
ATOM 662 N N . ILE A 1 88 ? 7.740 0.976 6.025 1.00 91.12 88 ILE A N 1
ATOM 663 C CA . ILE A 1 88 ? 8.573 1.836 5.160 1.00 91.12 88 ILE A CA 1
ATOM 664 C C . ILE A 1 88 ? 7.872 3.176 4.877 1.00 91.12 88 ILE A C 1
ATOM 666 O O . ILE A 1 88 ? 8.503 4.238 4.931 1.00 91.12 88 ILE A O 1
ATOM 670 N N . ILE A 1 89 ? 6.568 3.139 4.581 1.00 92.75 89 ILE A N 1
ATOM 671 C CA . ILE A 1 89 ? 5.785 4.341 4.264 1.00 92.75 89 ILE A CA 1
ATOM 672 C C . ILE A 1 89 ? 5.472 5.159 5.523 1.00 92.75 89 ILE A C 1
ATOM 674 O O . ILE A 1 89 ? 5.578 6.385 5.501 1.00 92.75 89 ILE A O 1
ATOM 678 N N . GLU A 1 90 ? 5.144 4.504 6.637 1.00 93.19 90 GLU A N 1
ATOM 679 C CA . GLU A 1 90 ? 4.915 5.141 7.937 1.00 93.19 90 GLU A CA 1
ATOM 680 C C . GLU A 1 90 ? 6.154 5.925 8.385 1.00 93.19 90 GLU A C 1
ATOM 682 O O . GLU A 1 90 ? 6.038 7.100 8.740 1.00 93.19 90 GLU A O 1
ATOM 687 N N . ALA A 1 91 ? 7.347 5.335 8.279 1.00 90.69 91 ALA A N 1
ATOM 688 C CA . ALA A 1 91 ? 8.608 5.989 8.634 1.00 90.69 91 ALA A CA 1
ATOM 689 C C . ALA A 1 91 ? 8.957 7.200 7.744 1.00 90.69 91 ALA A C 1
ATOM 691 O O . ALA A 1 91 ? 9.783 8.029 8.119 1.00 90.69 91 ALA A O 1
ATOM 692 N N . SER A 1 92 ? 8.328 7.322 6.572 1.00 89.50 92 SER A N 1
ATOM 693 C CA . SER A 1 92 ? 8.639 8.335 5.565 1.00 89.50 92 SER A CA 1
ATOM 694 C C . SER A 1 92 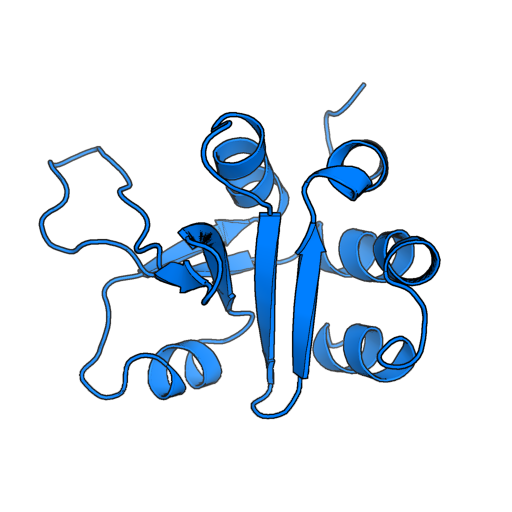? 7.573 9.448 5.563 1.00 89.50 92 SER A C 1
ATOM 696 O O . SER A 1 92 ? 6.501 9.272 4.976 1.00 89.50 92 SER A O 1
ATOM 698 N N . PRO A 1 93 ? 7.818 10.619 6.188 1.00 88.38 93 PRO A N 1
ATOM 699 C CA . PRO A 1 93 ? 6.801 11.667 6.365 1.00 88.38 93 PRO A CA 1
ATOM 700 C C . PRO A 1 93 ? 6.359 12.338 5.059 1.00 88.38 93 PRO A C 1
ATOM 702 O O . PRO A 1 93 ? 5.289 12.933 5.015 1.00 88.38 93 PRO A O 1
ATOM 705 N N . GLN A 1 94 ? 7.146 12.206 3.988 1.00 89.94 94 GLN A N 1
ATOM 706 C CA . GLN A 1 94 ? 6.819 12.743 2.664 1.00 89.94 94 GLN A CA 1
ATOM 707 C C . GLN A 1 94 ? 5.554 12.126 2.046 1.00 89.94 94 GLN A C 1
ATOM 709 O O . GLN A 1 94 ? 4.948 12.732 1.168 1.00 89.94 94 GLN A O 1
ATOM 714 N N . PHE A 1 95 ? 5.167 10.915 2.466 1.00 90.94 95 PHE A N 1
ATOM 715 C CA . PHE A 1 95 ? 4.010 10.229 1.905 1.00 90.94 95 PHE A CA 1
ATOM 716 C C . PHE A 1 95 ? 2.719 10.646 2.595 1.00 90.94 95 PHE A C 1
ATOM 718 O O . PHE A 1 95 ? 2.575 10.524 3.817 1.00 90.94 95 PHE A O 1
ATOM 725 N N . ARG A 1 96 ? 1.740 11.032 1.775 1.00 92.38 96 ARG A N 1
ATOM 726 C CA . ARG A 1 96 ? 0.366 11.323 2.194 1.00 92.38 96 ARG A CA 1
ATOM 727 C C . ARG A 1 96 ? -0.427 10.065 2.541 1.00 92.38 96 ARG A C 1
ATOM 729 O O . ARG A 1 96 ? -1.402 10.142 3.282 1.00 92.38 96 ARG A O 1
ATOM 736 N N . GLY A 1 97 ? 0.010 8.914 2.040 1.00 92.44 97 GLY A N 1
ATOM 737 C CA . GLY A 1 97 ? -0.596 7.621 2.310 1.00 92.44 97 GLY A CA 1
ATOM 738 C C . GLY A 1 97 ? -0.183 6.569 1.289 1.00 92.44 97 GLY A C 1
ATOM 739 O O . GLY A 1 97 ? 0.782 6.738 0.536 1.00 92.44 97 GLY A O 1
ATOM 740 N N . ILE A 1 98 ? -0.952 5.485 1.272 1.00 92.38 98 ILE A N 1
ATOM 741 C CA . ILE A 1 98 ? -0.806 4.363 0.348 1.00 92.38 98 ILE A CA 1
ATOM 742 C C . ILE A 1 98 ? -2.026 4.327 -0.573 1.00 92.38 98 ILE A C 1
ATOM 744 O O . ILE A 1 98 ? -3.156 4.412 -0.103 1.00 92.38 98 ILE A O 1
ATOM 748 N N . TYR A 1 99 ? -1.805 4.151 -1.870 1.00 90.69 99 TYR A N 1
ATOM 749 C CA . TYR A 1 99 ? -2.829 3.712 -2.808 1.00 90.69 99 TYR A CA 1
ATOM 750 C C . TYR A 1 99 ? -2.649 2.227 -3.077 1.00 90.69 99 TYR A C 1
ATOM 752 O O . TYR A 1 99 ? -1.641 1.800 -3.643 1.00 90.69 99 TYR A O 1
ATOM 760 N N . LEU A 1 100 ? -3.640 1.442 -2.670 1.00 89.00 100 LEU A N 1
ATOM 761 C CA . LEU A 1 100 ? -3.697 0.029 -2.984 1.00 89.00 100 LEU A CA 1
ATOM 762 C C . LEU A 1 100 ? -4.505 -0.162 -4.264 1.00 89.00 100 LEU A C 1
ATOM 764 O O . LEU A 1 100 ? -5.705 0.106 -4.292 1.00 89.00 100 LEU A O 1
ATOM 768 N N . ASN A 1 101 ? -3.849 -0.642 -5.310 1.00 85.81 101 ASN A N 1
ATOM 769 C CA . ASN A 1 101 ? -4.501 -1.028 -6.544 1.00 85.81 101 ASN A CA 1
ATOM 770 C C . ASN A 1 101 ? -4.832 -2.522 -6.494 1.00 85.81 101 ASN A C 1
ATOM 772 O O . ASN A 1 101 ? -3.940 -3.373 -6.400 1.00 85.81 101 ASN A O 1
ATOM 776 N N . SER A 1 102 ? -6.125 -2.826 -6.490 1.00 68.31 102 SER A N 1
ATOM 777 C CA . SER A 1 102 ? -6.635 -4.176 -6.322 1.00 68.31 102 SER A CA 1
ATOM 778 C C . SER A 1 102 ? -7.772 -4.405 -7.304 1.00 68.31 102 SER A C 1
ATOM 780 O O . SER A 1 102 ? -8.907 -4.078 -6.992 1.00 68.31 102 SER A O 1
ATOM 782 N N . ALA A 1 103 ? -7.465 -5.035 -8.438 1.00 59.94 103 ALA A N 1
ATOM 783 C CA . ALA A 1 103 ? -8.299 -5.126 -9.640 1.00 59.94 103 ALA A CA 1
ATOM 784 C C . ALA A 1 103 ? -8.441 -3.806 -10.416 1.00 59.94 103 ALA A C 1
ATOM 786 O O . ALA A 1 103 ? -8.304 -2.708 -9.884 1.00 59.94 103 ALA A O 1
ATOM 787 N N . SER A 1 104 ? -8.761 -3.942 -11.703 1.00 54.22 104 SER A N 1
ATOM 788 C CA . SER A 1 104 ? -8.716 -2.869 -12.715 1.00 54.22 104 SER A CA 1
ATOM 789 C C . SER A 1 104 ? -9.699 -1.726 -12.481 1.00 54.22 104 SER A C 1
ATOM 791 O O . SER A 1 104 ? -9.624 -0.695 -13.140 1.00 54.22 104 SER A O 1
ATOM 793 N N . ASP A 1 105 ? -10.644 -1.939 -11.574 1.00 62.16 105 ASP A N 1
ATOM 794 C CA . ASP A 1 105 ? -11.767 -1.073 -11.250 1.00 62.16 105 ASP A CA 1
ATOM 795 C C . ASP A 1 105 ? -11.775 -0.641 -9.773 1.00 62.16 105 ASP A C 1
ATOM 797 O O . ASP A 1 105 ? -12.726 -0.001 -9.330 1.00 62.16 105 ASP A O 1
ATOM 801 N N . SER A 1 106 ? -10.766 -1.006 -8.973 1.00 68.44 106 SER A N 1
ATOM 802 C CA . SER A 1 106 ? -10.795 -0.791 -7.521 1.00 68.44 106 SER A CA 1
ATOM 803 C C . SER A 1 106 ? -9.450 -0.296 -6.979 1.00 68.44 106 SER A C 1
ATOM 805 O O . SER A 1 106 ? -8.519 -1.048 -6.693 1.00 68.44 106 SER A O 1
ATOM 807 N N . LEU A 1 107 ? -9.384 1.023 -6.790 1.00 80.75 107 LEU A N 1
ATOM 808 C CA . LEU A 1 107 ? -8.327 1.715 -6.055 1.00 80.75 107 LEU A CA 1
ATOM 809 C C . LEU A 1 107 ? -8.816 1.987 -4.632 1.00 80.75 107 LEU A C 1
ATOM 811 O O . LEU A 1 107 ? -9.874 2.586 -4.443 1.00 80.75 107 LEU A O 1
ATOM 815 N N . TYR A 1 108 ? -8.038 1.579 -3.633 1.00 88.19 108 TYR A N 1
ATOM 816 C CA . TYR A 1 108 ? -8.351 1.820 -2.230 1.00 88.19 108 TYR A CA 1
ATOM 817 C C . TYR A 1 108 ? -7.299 2.738 -1.587 1.00 88.19 108 TYR A C 1
ATOM 819 O O . TYR A 1 108 ? -6.147 2.321 -1.415 1.00 88.19 108 TYR A O 1
ATOM 827 N N . PRO A 1 109 ? -7.655 3.986 -1.231 1.00 90.25 109 PRO A N 1
ATOM 828 C CA . PRO A 1 109 ? -6.754 4.869 -0.509 1.00 90.25 109 PRO A CA 1
ATOM 829 C C . PRO A 1 109 ? -6.647 4.454 0.962 1.00 90.25 109 PRO A C 1
ATOM 831 O O . PRO A 1 109 ? -7.644 4.228 1.648 1.00 90.25 109 PRO A O 1
ATOM 834 N N . ILE A 1 110 ? -5.421 4.455 1.474 1.00 92.38 110 ILE A N 1
ATOM 835 C CA . ILE A 1 110 ? -5.087 4.383 2.896 1.00 92.38 110 ILE A CA 1
ATOM 836 C C . ILE A 1 110 ? -4.357 5.688 3.244 1.00 92.38 110 ILE A C 1
ATOM 838 O O . ILE A 1 110 ? -3.128 5.755 3.149 1.00 92.38 110 ILE A O 1
ATOM 842 N N . PRO A 1 111 ? -5.093 6.759 3.583 1.00 93.19 111 PRO A N 1
ATOM 843 C CA . PRO A 1 111 ? -4.500 8.032 3.972 1.00 93.19 111 PRO A CA 1
ATOM 844 C C . PRO A 1 111 ? -3.686 7.913 5.264 1.00 93.19 111 PRO A C 1
ATOM 846 O O . PRO A 1 111 ? -3.973 7.079 6.126 1.00 93.19 111 PRO A O 1
ATOM 849 N N . ARG A 1 112 ? -2.685 8.776 5.439 1.00 93.50 112 ARG A N 1
ATOM 850 C CA . ARG A 1 112 ? -1.841 8.777 6.642 1.00 93.50 112 ARG A CA 1
ATOM 851 C C . ARG A 1 112 ? -2.649 8.991 7.925 1.00 93.50 112 ARG A C 1
ATOM 853 O O . ARG A 1 112 ? -2.278 8.466 8.969 1.00 93.50 112 ARG A O 1
ATOM 860 N N . GLU A 1 113 ? -3.780 9.692 7.855 1.00 93.69 113 GLU A N 1
ATOM 861 C CA . GLU A 1 113 ? -4.671 9.933 8.997 1.00 93.69 113 GLU A CA 1
ATOM 862 C C . GLU A 1 113 ? -5.211 8.641 9.623 1.00 93.69 113 GLU A C 1
ATOM 864 O O . GLU A 1 113 ? -5.516 8.617 10.813 1.00 93.69 113 GLU A O 1
ATOM 869 N N . VAL A 1 114 ? -5.318 7.559 8.845 1.00 93.81 114 VAL A N 1
ATOM 870 C CA . VAL A 1 114 ? -5.822 6.267 9.335 1.00 93.81 114 VAL A CA 1
ATOM 871 C C . VAL A 1 114 ? -4.709 5.283 9.695 1.00 93.81 114 VAL A C 1
ATOM 873 O O . VAL A 1 114 ? -5.003 4.180 10.156 1.00 93.81 114 VAL A O 1
ATOM 876 N N . PHE A 1 115 ? -3.435 5.667 9.558 1.00 94.25 115 PHE A N 1
ATOM 877 C CA . PHE A 1 115 ? -2.292 4.819 9.920 1.00 94.25 115 PHE A CA 1
ATOM 878 C C . PHE A 1 115 ? -2.333 4.330 11.374 1.00 94.25 115 PHE A C 1
ATOM 880 O O . PHE A 1 115 ? -2.085 3.140 11.575 1.00 94.25 115 PHE A O 1
ATOM 887 N N . PRO A 1 116 ? -2.721 5.147 12.380 1.00 93.75 116 PRO A N 1
ATOM 888 C CA . PRO A 1 116 ? -2.861 4.654 13.748 1.00 93.75 116 PRO A CA 1
ATOM 889 C C . PRO A 1 116 ? -3.820 3.459 13.860 1.00 93.75 116 PRO A C 1
ATOM 891 O O . PRO A 1 116 ? -3.533 2.511 14.582 1.00 93.75 116 PRO A O 1
ATOM 894 N N . ALA A 1 117 ? -4.921 3.454 13.098 1.00 91.94 117 ALA A N 1
ATOM 895 C CA . ALA A 1 117 ? -5.881 2.349 13.089 1.00 91.94 117 ALA A CA 1
ATOM 896 C C . ALA A 1 117 ? -5.362 1.105 12.347 1.00 91.94 117 ALA A C 1
ATOM 898 O O . ALA A 1 117 ? -5.725 -0.015 12.698 1.00 91.94 117 ALA A O 1
ATOM 899 N N . VAL A 1 118 ? -4.516 1.284 11.328 1.00 92.31 118 VAL A N 1
ATOM 900 C CA . VAL A 1 118 ? -3.859 0.168 10.625 1.00 92.31 118 VAL A CA 1
ATOM 901 C C . VAL A 1 118 ? -2.818 -0.488 11.530 1.00 92.31 118 VAL A C 1
ATOM 903 O O . VAL A 1 118 ? -2.771 -1.711 11.627 1.00 92.31 118 VAL A O 1
ATOM 906 N N . LYS A 1 119 ? -2.030 0.319 12.247 1.00 91.50 119 LYS A N 1
ATOM 907 C CA . LYS A 1 119 ? -0.947 -0.141 13.120 1.00 91.50 119 LYS A CA 1
ATOM 908 C C . LYS A 1 119 ? -1.420 -1.094 14.214 1.00 91.50 119 LYS A C 1
ATOM 910 O O . LYS A 1 119 ? -0.770 -2.104 14.448 1.00 91.50 119 LYS A O 1
ATOM 915 N N . THR A 1 120 ? -2.597 -0.854 14.802 1.00 91.31 120 THR A N 1
ATOM 916 C CA . THR A 1 120 ? -3.181 -1.755 15.818 1.00 91.31 120 THR A CA 1
ATOM 917 C C . THR A 1 120 ? -3.464 -3.174 15.309 1.00 91.31 120 THR A C 1
ATOM 919 O O . THR A 1 120 ? -3.784 -4.052 16.101 1.00 91.31 120 THR A O 1
ATOM 922 N N . LEU A 1 121 ? -3.400 -3.397 13.993 1.00 89.62 121 LEU A N 1
ATOM 923 C CA . LEU A 1 121 ? -3.674 -4.681 13.347 1.00 89.62 121 LEU A CA 1
ATOM 924 C C . LEU A 1 121 ? -2.396 -5.392 12.874 1.00 89.62 121 LEU A C 1
ATOM 926 O O . LEU A 1 121 ? -2.474 -6.543 12.448 1.00 89.62 121 LEU A O 1
ATOM 930 N N . LEU A 1 122 ? -1.233 -4.727 12.912 1.00 88.06 122 LEU A N 1
ATOM 931 C CA . LEU A 1 122 ? 0.025 -5.287 12.420 1.00 88.06 122 LEU A CA 1
ATOM 932 C C . LEU A 1 122 ? 0.706 -6.158 13.493 1.00 88.06 122 LEU A C 1
ATOM 934 O O . LEU A 1 122 ? 0.802 -5.739 14.651 1.00 88.06 122 LEU A O 1
ATOM 938 N N . PRO A 1 123 ? 1.237 -7.342 13.129 1.00 77.44 123 PRO A N 1
ATOM 939 C CA . PRO A 1 123 ? 1.955 -8.206 14.059 1.00 77.44 123 PRO A CA 1
ATOM 940 C C . PRO A 1 123 ? 3.200 -7.490 14.601 1.00 77.44 123 PRO A C 1
ATOM 942 O O . PRO A 1 123 ? 3.984 -6.941 13.831 1.00 77.44 123 PRO A O 1
ATOM 945 N N . GLY A 1 124 ? 3.370 -7.497 15.927 1.00 65.69 124 GLY A N 1
ATOM 946 C CA . GLY A 1 124 ? 4.506 -6.862 16.608 1.00 65.69 124 GLY A CA 1
ATOM 947 C C . GLY A 1 124 ? 4.316 -5.391 17.007 1.00 65.69 124 GLY A C 1
ATOM 948 O O . GLY A 1 124 ? 5.282 -4.772 17.431 1.00 65.69 124 GLY A O 1
ATOM 949 N N . SER A 1 125 ? 3.103 -4.831 16.906 1.00 56.41 125 SER A N 1
ATOM 950 C CA . SER A 1 125 ? 2.800 -3.441 17.314 1.00 56.41 125 SER A CA 1
ATOM 951 C C . SER A 1 125 ? 2.403 -3.274 18.796 1.00 56.41 125 SER A C 1
ATOM 953 O O . SER A 1 125 ? 1.591 -2.401 19.101 1.00 56.41 125 SER A O 1
ATOM 955 N N . ASN A 1 126 ? 2.949 -4.101 19.697 1.00 40.94 126 ASN A N 1
ATOM 956 C CA . ASN A 1 126 ? 2.747 -3.988 21.152 1.00 40.94 126 ASN A CA 1
ATOM 957 C C . ASN A 1 126 ? 3.905 -3.244 21.819 1.00 40.94 126 ASN A C 1
ATOM 959 O O . ASN A 1 126 ? 5.062 -3.634 21.548 1.00 40.94 126 ASN A O 1
#

Radius of gyration: 14.03 Å; chains: 1; bounding box: 42×33×42 Å

Secondary structure (DSSP, 8-state):
--HHHHHHHTTTS-HHHHHHHHHHHHTT-EEEEEB-TTPPTT---B-EEE-TTS-EEEEEESSHHHHHHH-TT---EEEEEHHHHHHHHHT-TTEEEEEEE-STT-EEEEEGGGHHHHHTTSTT--

Sequence (126 aa):
MQIEQVIRQHAKDPVAKSIKPVASALVSRSLLVATDPNAPPGKLRLRTALDNQGNVWAYAYTSAAELSKAFPTGASYAELTFPVFFGIIEASPQFRGIYLNSASDSLYPIPREVFPAVKTLLPGSN